Protein AF-A0A418GEP4-F1 (afdb_monomer_lite)

InterPro domains:
  IPR000594 THIF-type NAD/FAD binding fold [PF00899] (8-72)
  IPR035985 Ubiquitin-activating enzyme-like [SSF69572] (1-74)

pLDDT: mean 91.76, std 8.58, range [62.44, 98.69]

Secondary structure (DSSP, 8-state):
-GGGGS-TTPPPHHHH---HHHHHHHHHHHHHHHHHHHHT-S---TTEEEEEETTTTEEEEEE-PPPTT-TTT--

Organism: Escherichia coli (NCBI:txid562)

Foldseek 3Di:
DVVVVDDPPDDDCVGPPDDPVVVVVVVVLVVVLVCCVVVVHDDHPPQWDWDADPVVRDTDIDGHDDDCPDPVPVD

Radius of gyration: 15.03 Å; chains: 1; bounding box: 34×32×37 Å

Sequence (75 aa):
CLSRLFGENALTCVEAGVMAPLIGVIGSLQAMEAIKLLAGYGKPASGKIVMYDAMTCQFREMKLMRNPGCEVCGQ

Structure (mmCIF, N/CA/C/O backbone):
data_AF-A0A418GEP4-F1
#
_entry.id   AF-A0A418GEP4-F1
#
loop_
_atom_site.group_PDB
_atom_site.id
_atom_site.type_symbol
_atom_site.label_atom_id
_atom_site.label_alt_id
_atom_site.label_comp_id
_atom_site.label_asym_id
_atom_site.label_entity_id
_atom_site.label_seq_id
_atom_site.pdbx_PDB_ins_code
_atom_site.Cartn_x
_atom_site.Cartn_y
_atom_site.Cartn_z
_atom_site.occupancy
_atom_site.B_iso_or_equiv
_atom_site.auth_seq_id
_atom_site.auth_c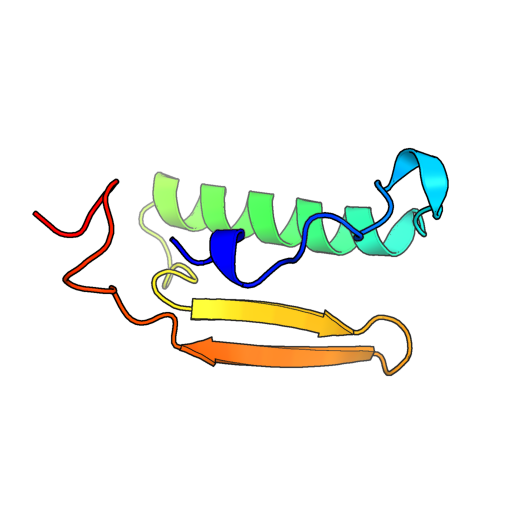omp_id
_atom_site.auth_asym_id
_atom_site.auth_atom_id
_atom_site.pdbx_PDB_model_num
ATOM 1 N N . CYS A 1 1 ? -8.694 13.895 -5.797 1.00 81.62 1 CYS A N 1
ATOM 2 C CA . CYS A 1 1 ? -8.356 12.500 -5.450 1.00 81.62 1 CYS A CA 1
ATOM 3 C C . CYS A 1 1 ? -6.860 12.298 -5.667 1.00 81.62 1 CYS A C 1
ATOM 5 O O . CYS A 1 1 ? -6.348 12.890 -6.611 1.00 81.62 1 CYS A O 1
ATOM 7 N N . LEU A 1 2 ? -6.173 11.506 -4.831 1.00 85.69 2 LEU A N 1
ATOM 8 C CA . LEU A 1 2 ? -4.743 11.199 -5.008 1.00 85.69 2 LEU A CA 1
ATOM 9 C C . LEU A 1 2 ? -4.436 10.698 -6.427 1.00 85.69 2 LEU A C 1
ATOM 11 O O . LEU A 1 2 ? -3.418 11.064 -6.999 1.00 85.69 2 LEU A O 1
ATOM 15 N N . SER A 1 3 ? -5.353 9.920 -7.008 1.00 82.38 3 SER A N 1
ATOM 16 C CA . SER A 1 3 ? -5.196 9.313 -8.329 1.00 82.38 3 SER A CA 1
ATOM 17 C C . SER A 1 3 ? -4.917 10.305 -9.464 1.00 82.38 3 SER A C 1
ATOM 19 O O . SER A 1 3 ? -4.259 9.933 -10.424 1.00 82.38 3 SER A O 1
ATOM 21 N N . ARG A 1 4 ? -5.350 11.570 -9.354 1.00 78.31 4 ARG A N 1
ATOM 22 C CA . ARG A 1 4 ? -5.094 12.602 -10.380 1.00 78.31 4 ARG A CA 1
ATOM 23 C C . ARG A 1 4 ? -3.640 13.060 -10.459 1.00 78.31 4 ARG A C 1
ATOM 25 O O . ARG A 1 4 ? -3.280 13.738 -11.411 1.00 78.31 4 ARG A O 1
ATOM 32 N N . LEU A 1 5 ? -2.827 12.750 -9.451 1.00 76.88 5 LEU A N 1
ATOM 33 C CA . LEU A 1 5 ? -1.399 13.064 -9.486 1.00 76.88 5 LEU A CA 1
ATOM 34 C C . LEU A 1 5 ? -0.616 12.096 -10.385 1.00 76.88 5 LEU A C 1
ATOM 36 O O . LEU A 1 5 ? 0.534 12.380 -10.707 1.00 76.88 5 LEU A O 1
ATOM 40 N N . PHE A 1 6 ? -1.216 10.976 -10.796 1.00 77.62 6 PHE A N 1
ATOM 41 C CA . PHE A 1 6 ? -0.619 10.055 -11.758 1.00 77.62 6 PHE A CA 1
ATOM 42 C C . PHE A 1 6 ? -1.089 10.441 -13.167 1.00 77.62 6 PHE A C 1
ATOM 44 O O . PHE A 1 6 ? -2.288 10.554 -13.411 1.00 77.62 6 PHE A O 1
ATOM 51 N N . GLY A 1 7 ? -0.145 10.705 -14.074 1.00 68.88 7 GLY A N 1
ATOM 52 C CA . GLY A 1 7 ? -0.453 11.041 -15.466 1.00 68.88 7 GLY A CA 1
ATOM 53 C C . GLY A 1 7 ? -0.932 9.830 -16.271 1.00 68.88 7 GLY A C 1
ATOM 54 O O . GLY A 1 7 ? -0.674 8.688 -15.900 1.00 68.88 7 GLY A O 1
ATOM 55 N N . GLU A 1 8 ? -1.577 10.086 -17.411 1.00 66.62 8 GLU A N 1
ATOM 56 C CA . GLU A 1 8 ? -2.121 9.057 -18.318 1.00 66.62 8 GLU A CA 1
ATOM 57 C C . GLU A 1 8 ? -1.042 8.169 -18.974 1.00 66.62 8 GLU A C 1
ATOM 59 O O . GLU A 1 8 ? -1.355 7.116 -19.514 1.00 66.62 8 GLU A O 1
ATOM 64 N N . ASN A 1 9 ? 0.237 8.553 -18.879 1.00 62.44 9 ASN A N 1
ATOM 65 C CA . ASN A 1 9 ? 1.377 7.845 -19.476 1.00 62.44 9 ASN A CA 1
ATOM 66 C C . ASN A 1 9 ? 2.045 6.817 -18.540 1.00 62.44 9 ASN A C 1
ATOM 68 O O . ASN A 1 9 ? 3.197 6.439 -18.759 1.00 62.44 9 ASN A O 1
ATOM 72 N N . ALA A 1 10 ? 1.377 6.390 -17.467 1.00 68.81 10 ALA A N 1
ATOM 73 C CA . ALA A 1 10 ? 1.879 5.300 -16.638 1.00 68.81 10 ALA A CA 1
ATOM 74 C C . ALA A 1 10 ? 1.535 3.956 -17.294 1.00 68.81 10 ALA A C 1
ATOM 76 O O . ALA A 1 10 ? 0.360 3.615 -17.416 1.00 68.81 10 ALA A O 1
ATOM 77 N N . LEU A 1 11 ? 2.559 3.190 -17.688 1.00 78.38 11 LEU A N 1
ATOM 78 C CA . LEU A 1 11 ? 2.375 1.813 -18.145 1.00 78.38 11 LEU A CA 1
ATOM 79 C C . LEU A 1 11 ? 1.630 1.008 -17.077 1.00 78.38 11 LEU A C 1
ATOM 81 O O . LEU A 1 11 ? 1.929 1.088 -15.880 1.00 78.38 11 LEU A O 1
ATOM 85 N N . THR A 1 12 ? 0.677 0.199 -17.513 1.00 81.62 12 THR A N 1
ATOM 86 C CA . THR A 1 12 ? 0.009 -0.762 -16.640 1.00 81.62 12 THR A CA 1
ATOM 87 C C . THR A 1 12 ? 1.004 -1.822 -16.159 1.00 81.62 12 THR A C 1
ATOM 89 O O . THR A 1 12 ? 2.039 -2.073 -16.780 1.00 81.62 12 THR A O 1
ATOM 92 N N . CYS A 1 13 ? 0.672 -2.522 -15.069 1.00 79.19 13 CYS A N 1
ATOM 93 C CA . CYS A 1 13 ? 1.471 -3.667 -14.610 1.00 79.19 13 CYS A CA 1
ATOM 94 C C . CYS A 1 13 ? 1.606 -4.761 -15.686 1.00 79.19 13 CYS A C 1
ATOM 96 O O . CYS A 1 13 ? 2.568 -5.524 -15.660 1.00 79.19 13 CYS A O 1
ATOM 98 N N . VAL A 1 14 ? 0.650 -4.831 -16.620 1.00 83.31 14 VAL A N 1
ATOM 99 C CA . VAL A 1 14 ? 0.666 -5.761 -17.757 1.00 83.31 14 VAL A CA 1
ATOM 100 C C . VAL A 1 14 ? 1.690 -5.328 -18.811 1.00 83.31 14 VAL A C 1
ATOM 102 O O . VAL A 1 14 ? 2.338 -6.181 -19.405 1.00 83.31 14 VAL A O 1
ATOM 105 N N . GLU A 1 15 ? 1.873 -4.022 -19.014 1.00 84.50 15 GLU A N 1
ATOM 106 C CA . GLU A 1 15 ? 2.780 -3.474 -20.031 1.00 84.50 15 GLU A CA 1
ATOM 107 C C . GLU A 1 15 ? 4.231 -3.343 -19.541 1.00 84.50 15 GLU A C 1
ATOM 109 O O . GLU A 1 15 ? 5.153 -3.658 -20.286 1.00 84.50 15 GLU A O 1
ATOM 114 N N . ALA A 1 16 ? 4.455 -2.898 -18.297 1.00 85.75 16 ALA A N 1
ATOM 115 C CA . ALA A 1 16 ? 5.803 -2.727 -17.732 1.00 85.75 16 ALA A CA 1
ATOM 116 C C . ALA A 1 16 ? 6.369 -3.997 -17.072 1.00 85.75 16 ALA A C 1
ATOM 118 O O . ALA A 1 16 ? 7.581 -4.111 -16.879 1.00 85.75 16 ALA A O 1
ATOM 119 N N . GLY A 1 17 ? 5.498 -4.940 -16.700 1.00 87.81 17 GLY A N 1
ATOM 120 C CA . GLY A 1 17 ? 5.835 -6.065 -15.831 1.00 87.81 17 GLY A CA 1
ATOM 121 C C . GLY A 1 17 ? 5.925 -5.674 -14.350 1.00 87.81 17 GLY A C 1
ATOM 122 O O . GLY A 1 17 ? 6.098 -4.511 -13.984 1.00 87.81 17 GLY A O 1
ATOM 123 N N . VAL A 1 18 ? 5.790 -6.666 -13.464 1.00 91.88 18 VAL A N 1
ATOM 124 C CA . VAL A 1 18 ? 5.863 -6.474 -12.009 1.00 91.88 18 VAL A CA 1
ATOM 125 C C . VAL A 1 18 ? 6.551 -7.660 -11.334 1.00 91.88 18 VAL A C 1
ATOM 127 O O . VAL A 1 18 ? 6.287 -8.819 -11.652 1.00 91.88 18 VAL A O 1
ATOM 130 N N . MET A 1 19 ? 7.441 -7.383 -10.380 1.00 93.25 19 MET A N 1
ATOM 131 C CA . MET A 1 19 ? 8.113 -8.427 -9.605 1.00 93.25 19 MET A CA 1
ATOM 132 C C . MET A 1 19 ? 7.124 -9.103 -8.645 1.00 93.25 19 MET A C 1
ATOM 134 O O . MET A 1 19 ? 6.534 -8.443 -7.791 1.00 93.25 19 MET A O 1
ATOM 138 N N . ALA A 1 20 ? 6.980 -10.428 -8.732 1.00 95.19 20 ALA A N 1
ATOM 139 C CA . ALA A 1 20 ? 6.058 -11.186 -7.878 1.00 95.19 20 ALA A CA 1
ATOM 140 C C . ALA A 1 20 ? 6.261 -10.957 -6.357 1.00 95.19 20 ALA A C 1
ATOM 142 O O . ALA A 1 20 ? 5.269 -10.809 -5.642 1.00 95.19 20 ALA A O 1
ATOM 143 N N . PRO A 1 21 ? 7.496 -10.837 -5.824 1.00 96.31 21 PRO A N 1
ATOM 144 C CA . PRO A 1 21 ? 7.686 -10.537 -4.403 1.00 96.31 21 PRO A CA 1
ATOM 145 C C . PRO A 1 21 ? 7.132 -9.169 -3.980 1.00 96.31 21 PRO A C 1
ATOM 147 O O . PRO A 1 21 ? 6.610 -9.039 -2.875 1.00 96.31 21 PRO A O 1
ATOM 150 N N . LEU A 1 22 ? 7.185 -8.162 -4.862 1.00 96.19 22 LEU A N 1
ATOM 151 C CA . LEU A 1 22 ? 6.682 -6.816 -4.576 1.00 96.19 22 LEU A CA 1
ATOM 152 C C . LEU A 1 22 ? 5.172 -6.845 -4.308 1.00 96.19 22 LEU A C 1
ATOM 154 O O . LEU A 1 22 ? 4.715 -6.330 -3.288 1.00 96.19 22 LEU A O 1
ATOM 158 N N . ILE A 1 23 ? 4.398 -7.502 -5.178 1.00 95.31 23 ILE A N 1
ATOM 159 C CA . ILE A 1 23 ? 2.945 -7.626 -4.983 1.00 95.31 23 ILE A CA 1
ATOM 160 C C . ILE A 1 23 ? 2.597 -8.472 -3.752 1.00 95.31 23 ILE A C 1
ATOM 162 O O . ILE A 1 23 ? 1.604 -8.185 -3.088 1.00 95.31 23 ILE A O 1
ATOM 166 N N . GLY A 1 24 ? 3.428 -9.460 -3.397 1.00 97.69 24 GLY A N 1
ATOM 167 C CA . GLY A 1 24 ? 3.250 -10.266 -2.186 1.00 97.69 24 GLY A CA 1
ATOM 168 C C . GLY A 1 24 ? 3.378 -9.439 -0.904 1.00 97.69 24 GLY A C 1
ATOM 169 O O . GLY A 1 24 ? 2.560 -9.581 0.009 1.00 97.69 24 GLY A O 1
ATOM 170 N N . VAL A 1 25 ? 4.349 -8.518 -0.857 1.00 98.19 25 VAL A N 1
ATOM 171 C CA . VAL A 1 25 ? 4.514 -7.572 0.260 1.00 98.19 25 VAL A CA 1
ATOM 172 C C . VAL A 1 25 ? 3.300 -6.651 0.363 1.00 98.19 25 VAL A C 1
ATOM 174 O O . VAL A 1 25 ? 2.700 -6.548 1.432 1.00 98.19 25 VAL A O 1
ATOM 177 N N . ILE A 1 26 ? 2.894 -6.021 -0.744 1.00 97.88 26 ILE A N 1
ATOM 178 C CA . ILE A 1 26 ? 1.754 -5.093 -0.744 1.00 97.88 26 ILE A CA 1
ATOM 179 C C . ILE A 1 26 ? 0.446 -5.802 -0.364 1.00 97.88 26 ILE A C 1
ATOM 181 O O . ILE A 1 26 ? -0.293 -5.287 0.474 1.00 97.88 26 ILE A O 1
ATOM 185 N N . GLY A 1 27 ? 0.184 -6.999 -0.897 1.00 98.25 27 GLY A N 1
ATOM 186 C CA . GLY A 1 27 ? -1.006 -7.784 -0.553 1.00 98.25 27 GLY A CA 1
ATOM 187 C C . GLY A 1 27 ? -1.041 -8.195 0.922 1.00 98.25 27 GLY A C 1
ATOM 188 O O . GLY A 1 27 ? -2.082 -8.103 1.571 1.00 98.25 27 GLY A O 1
ATOM 189 N N . SER A 1 28 ? 0.108 -8.566 1.492 1.00 98.69 28 SER A N 1
ATOM 190 C CA . SER A 1 28 ? 0.216 -8.894 2.920 1.00 98.69 28 SER A CA 1
ATOM 191 C C . SER A 1 28 ? -0.047 -7.675 3.812 1.00 98.69 28 SER A C 1
ATOM 193 O O . SER A 1 28 ? -0.757 -7.784 4.813 1.00 98.69 28 SER A O 1
ATOM 195 N N . LEU A 1 29 ? 0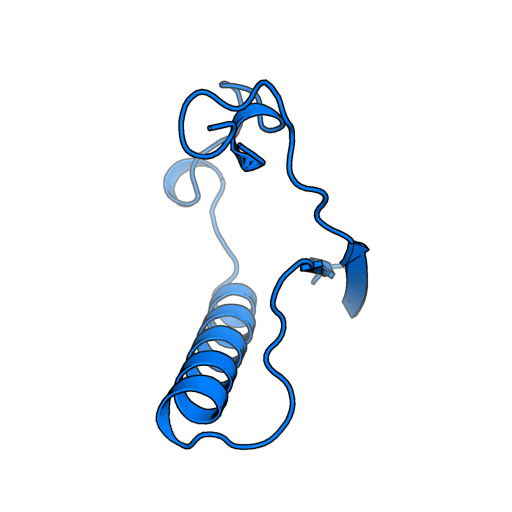.467 -6.497 3.436 1.00 98.31 29 LEU A N 1
ATOM 196 C CA . LEU A 1 29 ? 0.174 -5.241 4.133 1.00 98.31 29 LEU A CA 1
ATOM 197 C C . LEU A 1 29 ? -1.321 -4.899 4.060 1.00 98.31 29 LEU A C 1
ATOM 199 O O . LEU A 1 29 ? -1.916 -4.556 5.078 1.00 98.31 29 LEU A O 1
ATOM 203 N N . GLN A 1 30 ? -1.948 -5.049 2.890 1.00 98.50 30 GLN A N 1
ATOM 204 C CA . GLN A 1 30 ? -3.391 -4.845 2.724 1.00 98.50 30 GLN A CA 1
ATOM 205 C C . GLN A 1 30 ? -4.211 -5.782 3.621 1.00 98.50 30 GLN A C 1
ATOM 207 O O . GLN A 1 30 ? -5.126 -5.323 4.305 1.00 98.50 30 GLN A O 1
ATOM 212 N N . ALA A 1 31 ? -3.865 -7.073 3.666 1.00 98.62 31 ALA A N 1
ATOM 213 C CA . ALA A 1 31 ? -4.535 -8.049 4.524 1.00 98.62 31 ALA A CA 1
ATOM 214 C C . ALA A 1 31 ? -4.399 -7.691 6.012 1.00 98.62 31 ALA A C 1
ATOM 216 O O . ALA A 1 31 ? -5.380 -7.736 6.754 1.00 98.62 31 ALA A O 1
ATOM 217 N N . MET A 1 32 ? -3.207 -7.269 6.443 1.00 98.44 32 MET A N 1
ATOM 218 C CA . MET A 1 32 ? -2.975 -6.830 7.819 1.00 98.44 32 MET A CA 1
ATOM 219 C C . MET A 1 32 ? -3.825 -5.604 8.182 1.00 98.44 32 MET A C 1
ATOM 221 O O . MET A 1 32 ? -4.443 -5.571 9.246 1.00 98.44 32 MET A O 1
ATOM 225 N N . GLU A 1 33 ? -3.910 -4.605 7.300 1.00 98.44 33 GLU A N 1
ATOM 226 C CA . GLU A 1 33 ? -4.750 -3.427 7.538 1.00 98.44 33 GLU A CA 1
ATOM 227 C C . GLU A 1 33 ? -6.245 -3.771 7.571 1.00 98.44 33 GLU A C 1
ATOM 229 O O . GLU A 1 33 ? -6.972 -3.231 8.408 1.00 98.44 33 GLU A O 1
ATOM 234 N N . ALA A 1 34 ? -6.699 -4.712 6.738 1.00 98.44 34 ALA A N 1
ATOM 235 C CA . ALA A 1 34 ? -8.068 -5.216 6.790 1.00 98.44 34 ALA A CA 1
ATOM 236 C C . ALA A 1 34 ? -8.370 -5.905 8.131 1.00 98.44 34 ALA A C 1
ATOM 238 O O . ALA A 1 34 ? -9.387 -5.606 8.756 1.00 98.44 34 ALA A O 1
ATOM 239 N N . ILE A 1 35 ? -7.468 -6.764 8.619 1.00 98.44 35 ILE A N 1
ATOM 240 C CA . ILE A 1 35 ? -7.613 -7.432 9.923 1.00 98.44 35 ILE A CA 1
ATOM 241 C C . ILE A 1 35 ? -7.687 -6.403 11.054 1.00 98.44 35 ILE A C 1
ATOM 243 O O . ILE A 1 35 ? -8.590 -6.472 11.884 1.00 98.44 35 ILE A O 1
ATOM 247 N N . LYS A 1 36 ? -6.778 -5.420 11.072 1.00 98.44 36 LYS A N 1
ATOM 248 C CA . LYS A 1 36 ? -6.767 -4.346 12.079 1.00 98.44 36 LYS A CA 1
ATOM 249 C C . LYS A 1 36 ? -8.084 -3.575 12.109 1.00 98.44 36 LYS A C 1
ATOM 251 O O . LYS A 1 36 ? -8.613 -3.313 13.187 1.00 98.44 36 LYS A O 1
ATOM 256 N N . LEU A 1 37 ? -8.618 -3.239 10.933 1.00 98.19 37 LEU A N 1
ATOM 257 C CA . LEU A 1 37 ? -9.899 -2.546 10.805 1.00 98.19 37 LEU A CA 1
ATOM 258 C C . LEU A 1 37 ? -11.065 -3.396 11.318 1.00 98.19 37 LEU A C 1
ATOM 260 O O . LEU A 1 37 ? -11.853 -2.909 12.124 1.00 98.19 37 LEU A O 1
ATOM 264 N N . LEU A 1 38 ? -11.165 -4.655 10.885 1.00 98.31 38 LEU A N 1
ATOM 265 C CA . LEU A 1 38 ? -12.284 -5.538 11.230 1.00 98.31 38 LEU A CA 1
ATOM 266 C C . LEU A 1 38 ? -12.285 -5.948 12.706 1.00 98.31 38 LEU A C 1
ATOM 268 O O . LEU A 1 38 ? -13.344 -6.029 13.321 1.00 98.31 38 LEU A O 1
ATOM 272 N N . ALA A 1 39 ? -11.108 -6.192 13.280 1.00 98.44 39 ALA A N 1
ATOM 273 C CA . ALA A 1 39 ? -10.964 -6.593 14.676 1.00 98.44 39 ALA A CA 1
ATOM 274 C C . ALA A 1 39 ? -10.948 -5.406 15.655 1.00 98.44 39 ALA A C 1
ATOM 276 O O . ALA A 1 39 ? -10.890 -5.621 16.864 1.00 98.44 39 ALA A O 1
ATOM 277 N N . GLY A 1 40 ? -10.940 -4.160 15.162 1.00 97.38 40 GLY A N 1
ATOM 278 C CA . GLY A 1 40 ? -10.769 -2.973 16.006 1.00 97.38 40 GLY A CA 1
ATOM 279 C C . GLY A 1 40 ? -9.427 -2.953 16.750 1.00 97.38 40 GLY A C 1
ATOM 280 O O . GLY A 1 40 ? -9.347 -2.455 17.871 1.00 97.38 40 GLY A O 1
ATOM 281 N N . TYR A 1 41 ? -8.377 -3.523 16.151 1.00 95.56 41 TYR A N 1
ATOM 282 C CA . TYR A 1 41 ? -7.074 -3.732 16.783 1.00 95.56 41 TYR A CA 1
ATOM 283 C C . TYR A 1 41 ? -5.983 -2.836 16.184 1.00 95.56 41 TYR A C 1
ATOM 285 O O . TYR A 1 41 ? -5.855 -2.684 14.968 1.00 95.56 41 TYR A O 1
ATOM 293 N N . GLY A 1 42 ? -5.130 -2.283 17.050 1.00 96.19 42 GLY A N 1
ATOM 294 C CA . GLY A 1 42 ? -4.020 -1.422 16.648 1.00 96.19 42 GLY A CA 1
ATOM 295 C C . GLY A 1 42 ? -4.482 -0.106 16.010 1.00 96.19 42 GLY A C 1
ATOM 296 O O . GLY A 1 42 ? -5.576 0.388 16.270 1.00 96.19 42 GLY A O 1
ATOM 297 N N . LYS A 1 43 ? -3.622 0.493 15.177 1.00 96.88 43 LYS A N 1
ATOM 298 C CA . LYS A 1 43 ? -3.912 1.747 14.465 1.00 96.88 43 LYS A CA 1
ATOM 299 C C . LYS A 1 43 ? -3.793 1.550 12.952 1.00 96.88 43 LYS A C 1
ATOM 301 O O . LYS A 1 43 ? -2.665 1.386 12.475 1.00 96.88 43 LYS A O 1
ATOM 306 N N . PRO A 1 44 ? -4.902 1.562 12.195 1.00 97.12 44 PRO A N 1
ATOM 307 C CA . PRO A 1 44 ? -4.870 1.450 10.742 1.00 97.12 44 PRO A CA 1
ATOM 308 C C . PRO A 1 44 ? -4.026 2.546 10.077 1.00 97.12 44 PRO A C 1
ATOM 310 O O . PRO A 1 44 ? -3.937 3.669 10.578 1.00 97.12 44 PRO A O 1
ATOM 313 N N . ALA A 1 45 ? -3.430 2.245 8.927 1.00 97.06 45 ALA A N 1
ATOM 314 C CA . ALA A 1 45 ? -2.637 3.165 8.114 1.00 97.06 45 ALA A CA 1
ATOM 315 C C . ALA A 1 45 ? -3.515 4.140 7.299 1.00 97.06 45 ALA A C 1
ATOM 317 O O . ALA A 1 45 ? -3.283 4.371 6.116 1.00 97.06 45 ALA A O 1
ATOM 318 N N . SER A 1 46 ? -4.540 4.722 7.926 1.00 95.19 46 SER A N 1
ATOM 319 C CA . SER A 1 46 ? -5.448 5.680 7.293 1.00 95.19 46 SER A CA 1
ATOM 320 C C . SER A 1 46 ? -4.850 7.093 7.231 1.00 95.19 46 SER A C 1
ATOM 322 O O . SER A 1 46 ? -4.030 7.488 8.062 1.00 95.19 46 SER A O 1
ATOM 324 N N . GLY A 1 47 ? -5.250 7.872 6.219 1.00 94.44 47 GLY A N 1
ATOM 325 C CA . GLY A 1 47 ? -4.801 9.264 6.045 1.00 94.44 47 GLY A CA 1
ATOM 326 C C . GLY A 1 47 ? -3.327 9.421 5.651 1.00 94.44 47 GLY A C 1
ATOM 327 O O . GLY A 1 47 ? -2.774 10.518 5.745 1.00 94.44 47 GLY A O 1
ATOM 328 N N . LYS A 1 48 ? -2.677 8.340 5.214 1.00 95.44 48 LYS A N 1
ATOM 329 C CA . LYS A 1 48 ? -1.300 8.340 4.723 1.00 95.44 48 LYS A CA 1
ATOM 330 C C . LYS A 1 48 ? -1.125 7.382 3.552 1.00 95.44 48 LYS A C 1
ATOM 332 O O . LYS A 1 48 ? -1.944 6.498 3.329 1.00 95.44 48 LYS A O 1
ATOM 337 N N . ILE A 1 49 ? -0.040 7.581 2.820 1.00 95.88 49 ILE A N 1
ATOM 338 C CA . ILE A 1 49 ? 0.477 6.675 1.802 1.00 95.88 49 ILE A CA 1
ATOM 339 C C . ILE A 1 49 ? 1.726 6.032 2.387 1.00 95.88 49 ILE A C 1
ATOM 341 O O . ILE A 1 49 ? 2.627 6.741 2.838 1.00 95.88 49 ILE A O 1
ATOM 345 N N . VAL A 1 50 ? 1.777 4.705 2.359 1.00 97.56 50 VAL A N 1
ATOM 346 C CA . VAL A 1 50 ? 2.995 3.941 2.629 1.00 97.56 50 VAL A CA 1
ATOM 347 C C . VAL A 1 50 ? 3.550 3.499 1.282 1.00 97.56 50 VAL A C 1
ATOM 349 O O . VAL A 1 50 ? 2.919 2.718 0.575 1.00 97.56 50 VAL A O 1
ATOM 352 N N . MET A 1 51 ? 4.702 4.043 0.906 1.00 96.81 51 MET A N 1
ATOM 353 C CA . MET A 1 51 ? 5.406 3.710 -0.327 1.00 96.81 51 MET A CA 1
ATOM 354 C C . MET A 1 51 ? 6.529 2.728 -0.010 1.00 96.81 51 MET A C 1
ATOM 356 O O . MET A 1 51 ? 7.357 3.005 0.857 1.00 96.81 51 MET A O 1
ATOM 360 N N . TYR A 1 52 ? 6.551 1.605 -0.723 1.00 97.75 52 TYR A N 1
ATOM 361 C CA . TYR A 1 52 ? 7.634 0.632 -0.677 1.00 97.75 52 TYR A CA 1
ATOM 362 C C . TYR A 1 52 ? 8.456 0.729 -1.963 1.00 97.75 52 TYR A C 1
ATOM 364 O O . TYR A 1 52 ? 7.952 0.448 -3.049 1.00 97.75 52 TYR A O 1
ATOM 372 N N . ASP A 1 53 ? 9.713 1.138 -1.826 1.00 96.88 53 ASP A N 1
ATOM 373 C CA . ASP A 1 53 ? 10.710 1.073 -2.888 1.00 96.88 53 ASP A CA 1
ATOM 374 C C . ASP A 1 53 ? 11.481 -0.247 -2.756 1.00 96.88 53 ASP A C 1
ATOM 376 O O . ASP A 1 53 ? 12.320 -0.412 -1.867 1.00 96.88 53 ASP A O 1
ATOM 380 N N . ALA A 1 54 ? 11.180 -1.200 -3.641 1.00 95.88 54 ALA A N 1
ATOM 381 C CA . ALA A 1 54 ? 11.819 -2.513 -3.651 1.00 95.88 54 ALA A CA 1
ATOM 382 C C . ALA A 1 54 ? 13.278 -2.492 -4.123 1.00 95.88 54 ALA A C 1
ATOM 384 O O . ALA A 1 54 ? 14.025 -3.402 -3.773 1.00 95.88 54 ALA A O 1
ATOM 385 N N . MET A 1 55 ? 13.701 -1.475 -4.880 1.00 96.25 55 MET A N 1
ATOM 386 C CA . MET A 1 55 ? 15.079 -1.385 -5.371 1.00 96.25 55 MET A CA 1
ATOM 387 C C . MET A 1 55 ? 16.039 -1.018 -4.243 1.00 96.25 55 MET A C 1
ATOM 389 O O . MET A 1 55 ? 17.143 -1.551 -4.163 1.00 96.25 55 MET A O 1
ATOM 393 N N . THR A 1 56 ? 15.608 -0.118 -3.358 1.00 97.81 56 THR A N 1
ATOM 394 C CA . THR A 1 56 ? 16.409 0.341 -2.213 1.00 97.81 56 THR A CA 1
ATOM 395 C C . THR A 1 56 ? 15.996 -0.295 -0.887 1.00 97.81 56 THR A C 1
ATOM 397 O O . THR A 1 56 ? 16.631 -0.051 0.138 1.00 97.81 56 THR A O 1
ATOM 400 N N . CYS A 1 57 ? 14.953 -1.129 -0.900 1.00 97.19 57 CYS A N 1
ATOM 401 C CA . CYS A 1 57 ? 14.345 -1.740 0.279 1.00 97.19 57 CYS A CA 1
ATOM 402 C C . CYS A 1 57 ? 13.940 -0.697 1.341 1.00 97.19 57 CYS A C 1
ATOM 404 O O . CYS A 1 57 ? 14.211 -0.846 2.533 1.00 97.19 57 CYS A O 1
ATOM 406 N N . GLN A 1 58 ? 13.301 0.390 0.902 1.00 98.31 58 GLN A N 1
ATOM 407 C CA . GLN A 1 58 ? 12.895 1.492 1.774 1.00 98.31 58 GLN A CA 1
ATOM 408 C C . GLN A 1 58 ? 11.380 1.623 1.873 1.00 98.31 58 GLN A C 1
ATOM 410 O O . GLN A 1 58 ? 10.657 1.507 0.884 1.00 98.31 58 GLN A O 1
ATOM 415 N N . PHE A 1 59 ? 10.916 1.960 3.077 1.00 98.12 59 PHE A N 1
ATOM 416 C CA . PHE A 1 59 ? 9.546 2.390 3.327 1.00 98.12 59 PHE A CA 1
ATOM 417 C C . PHE A 1 59 ? 9.508 3.888 3.599 1.00 98.12 59 PHE A C 1
ATOM 419 O O . PHE A 1 59 ? 10.290 4.410 4.396 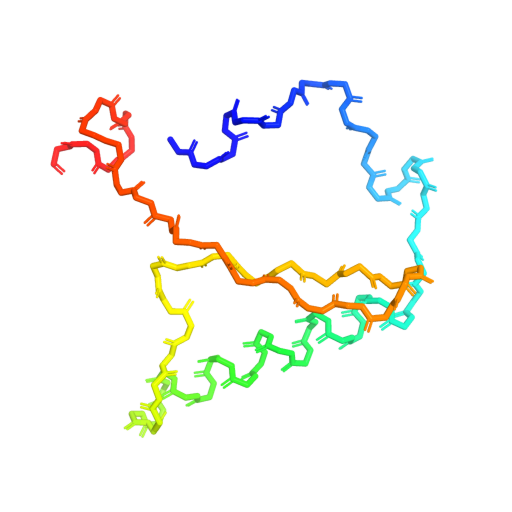1.00 98.12 59 PHE A O 1
ATOM 426 N N . ARG A 1 60 ? 8.575 4.582 2.950 1.00 97.81 60 ARG A N 1
ATOM 427 C CA . ARG A 1 60 ? 8.327 6.009 3.162 1.00 97.81 60 ARG A CA 1
ATOM 428 C C . ARG A 1 60 ? 6.862 6.225 3.482 1.00 97.81 60 ARG A C 1
ATOM 430 O O . ARG A 1 60 ? 5.990 5.760 2.754 1.00 97.81 60 ARG A O 1
ATOM 437 N N . GLU A 1 61 ? 6.597 6.958 4.555 1.00 97.62 61 GLU A N 1
ATOM 438 C CA . GLU A 1 61 ? 5.248 7.391 4.897 1.00 97.62 61 GLU A CA 1
ATOM 439 C C . GLU A 1 61 ? 5.044 8.848 4.497 1.00 97.62 61 GLU A C 1
ATOM 441 O O . GLU A 1 61 ? 5.858 9.716 4.812 1.00 97.62 61 GLU A O 1
ATOM 446 N N . MET A 1 62 ? 3.933 9.127 3.826 1.00 95.94 62 MET A N 1
ATOM 447 C CA . MET A 1 62 ? 3.545 10.479 3.438 1.00 95.94 62 MET A CA 1
ATOM 448 C C . MET A 1 62 ? 2.118 10.744 3.883 1.00 95.94 62 MET A C 1
ATOM 450 O O . MET A 1 62 ? 1.222 9.936 3.643 1.00 95.94 62 MET A O 1
ATOM 454 N N . LYS A 1 63 ? 1.884 11.890 4.519 1.00 95.31 63 LYS A N 1
ATOM 455 C CA . LYS A 1 63 ? 0.537 12.287 4.929 1.00 95.31 63 LYS A CA 1
ATOM 456 C C . LYS A 1 63 ? -0.314 12.577 3.693 1.00 95.31 63 LYS A C 1
ATOM 458 O O . LYS A 1 63 ? 0.086 13.366 2.840 1.00 95.31 63 LYS A O 1
ATOM 463 N N . LEU A 1 64 ? -1.502 11.980 3.620 1.00 94.31 64 LEU A N 1
ATOM 464 C CA . LEU A 1 64 ? -2.468 12.251 2.562 1.00 94.31 64 LEU A CA 1
ATOM 465 C C . LEU A 1 64 ? -3.501 13.259 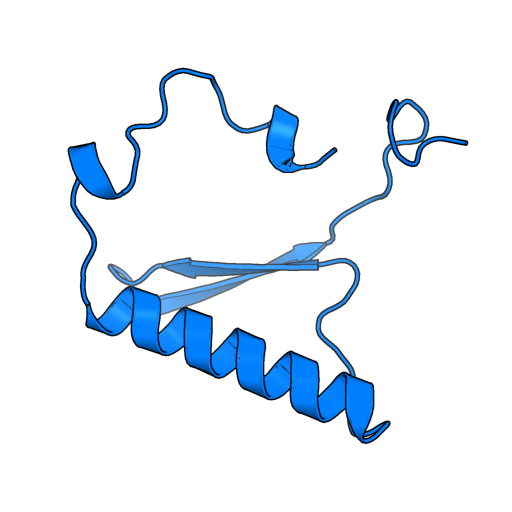3.064 1.00 94.31 64 LEU A C 1
ATOM 467 O O . LEU A 1 64 ? -4.348 12.945 3.899 1.00 94.31 64 LEU A O 1
ATOM 471 N N . MET A 1 65 ? -3.422 14.483 2.548 1.00 92.19 65 MET A N 1
ATOM 472 C CA . MET A 1 65 ? -4.344 15.558 2.907 1.00 92.19 65 MET A CA 1
ATOM 473 C C . MET A 1 65 ? -5.613 15.498 2.053 1.00 92.19 65 MET A C 1
ATOM 475 O O . MET A 1 65 ? -5.553 15.276 0.841 1.00 92.19 65 MET A O 1
ATOM 479 N N . ARG A 1 66 ? -6.773 15.735 2.678 1.00 91.50 66 ARG A N 1
ATOM 480 C CA . ARG A 1 66 ? -8.039 15.919 1.956 1.00 91.50 66 ARG A CA 1
ATOM 481 C C . ARG A 1 66 ? -7.936 17.187 1.105 1.00 91.50 66 ARG A C 1
ATOM 483 O O . ARG A 1 66 ? -7.557 18.236 1.616 1.00 91.50 66 ARG A O 1
ATOM 490 N N . ASN A 1 67 ? -8.274 17.082 -0.178 1.00 91.81 67 ASN A N 1
ATOM 491 C CA . ASN A 1 67 ? -8.393 18.239 -1.063 1.00 91.81 67 ASN A CA 1
ATOM 492 C C . ASN A 1 67 ? -9.836 18.780 -0.981 1.00 91.81 67 ASN A C 1
ATOM 494 O O . ASN A 1 67 ? -10.742 18.041 -1.376 1.00 91.81 67 ASN A O 1
ATOM 498 N N . PRO A 1 68 ? -10.060 20.027 -0.519 1.00 92.44 68 PRO A N 1
ATOM 499 C CA . PRO A 1 68 ? -11.397 20.627 -0.455 1.00 92.44 68 PRO A CA 1
ATOM 500 C C . PRO A 1 68 ? -12.100 20.711 -1.817 1.00 92.44 68 PRO A C 1
ATOM 502 O O . PRO A 1 68 ? -13.310 20.573 -1.894 1.00 92.44 68 PRO A O 1
ATOM 505 N N . GLY A 1 69 ? -11.351 20.866 -2.911 1.00 92.38 69 GLY A N 1
ATOM 506 C CA . GLY A 1 69 ? -11.895 20.891 -4.274 1.00 92.38 69 GLY A CA 1
ATOM 507 C C . GLY A 1 69 ? -12.052 19.509 -4.918 1.00 92.38 69 GLY A C 1
ATOM 508 O O . GLY A 1 69 ? -12.142 19.410 -6.138 1.00 92.38 69 GLY A O 1
ATOM 509 N N . CYS A 1 70 ? -11.988 18.414 -4.155 1.00 92.12 70 CYS A N 1
ATOM 510 C CA . CYS A 1 70 ? -12.106 17.072 -4.723 1.00 92.12 70 CYS A CA 1
ATOM 511 C C . CYS A 1 70 ? -13.549 16.787 -5.166 1.00 92.12 70 CYS A C 1
ATOM 513 O O . CYS A 1 70 ? -14.445 16.746 -4.337 1.00 92.12 70 CYS A O 1
ATOM 515 N N . GLU A 1 71 ? -13.773 16.463 -6.436 1.00 90.19 71 GLU A N 1
ATOM 516 C CA . GLU A 1 71 ? -15.116 16.120 -6.948 1.00 90.19 71 GLU A CA 1
ATOM 517 C C . GLU A 1 71 ? -15.761 14.899 -6.265 1.00 90.19 71 GLU A C 1
ATOM 519 O O . GLU A 1 71 ? -16.977 14.773 -6.262 1.00 90.19 71 GLU A O 1
ATOM 524 N N . VAL A 1 72 ? -14.959 14.005 -5.670 1.00 92.38 72 VAL A N 1
ATOM 525 C CA . VAL A 1 72 ? -15.454 12.785 -5.003 1.00 92.38 72 VAL A CA 1
ATOM 526 C C . VAL A 1 72 ? -15.735 13.005 -3.516 1.00 92.38 72 VAL A C 1
ATOM 528 O O . VAL A 1 72 ? -16.690 12.466 -2.977 1.00 92.38 72 VAL A O 1
ATOM 531 N N . CYS A 1 73 ? -14.866 13.745 -2.825 1.00 92.38 73 CYS A N 1
ATOM 532 C CA . CYS A 1 73 ? -14.895 13.850 -1.362 1.00 92.38 73 CYS A CA 1
ATOM 533 C C . CYS A 1 73 ? -14.613 15.266 -0.851 1.00 92.38 73 CYS A C 1
ATOM 535 O O . CYS A 1 73 ? -14.173 15.426 0.281 1.00 92.38 73 CYS A O 1
ATOM 537 N N . GLY A 1 74 ? -14.759 16.291 -1.685 1.00 88.94 74 GLY A N 1
ATOM 538 C CA . GLY A 1 74 ? -14.533 17.696 -1.329 1.00 88.94 74 GLY A CA 1
ATOM 539 C C . GLY A 1 74 ? -15.720 18.339 -0.614 1.00 88.94 74 GLY A C 1
ATOM 540 O O . GLY A 1 74 ? -15.521 19.298 0.123 1.00 88.94 74 GLY A O 1
ATOM 541 N N . GLN A 1 75 ? -16.914 17.765 -0.789 1.00 79.62 75 GLN A N 1
ATOM 542 C CA . GLN A 1 75 ? -18.124 18.087 -0.028 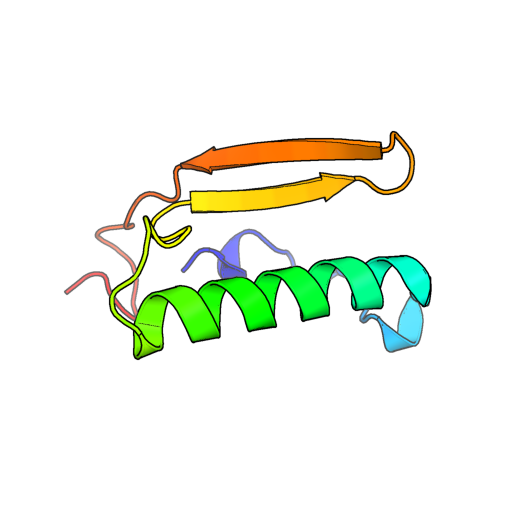1.00 79.62 75 GLN A CA 1
ATOM 543 C C . GLN A 1 75 ? -18.108 17.351 1.313 1.00 79.62 75 GLN A C 1
ATOM 545 O O . GLN A 1 75 ? -17.722 16.157 1.325 1.00 79.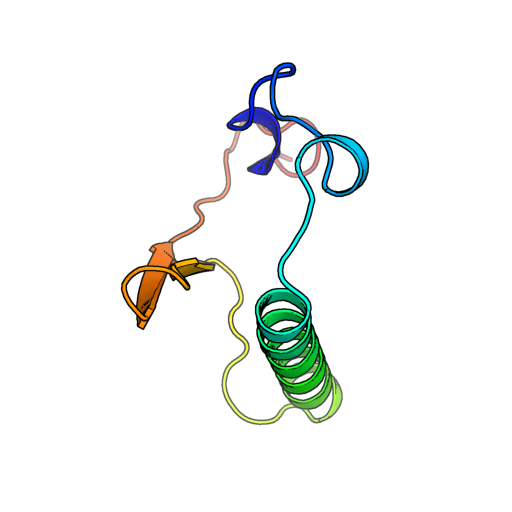62 75 GLN A O 1
#